Protein AF-A0A958Q9M8-F1 (afdb_monomer_lite)

Sequence (150 aa):
SSAENDSGKGSDEKGSKSTKNDSKSTKENNDASDDKEGGSGGGDNDSGQVGDDDSQSDKKIGKDKDDNSDLTDEEREDRKEKKKKRKAEKREQKAKEKAERDGSSKSKDKSASDVEQKRKEKKQDRKKIRQELDKLNELLKGRQDALSAR

pLDDT: mean 70.57, std 16.66, range [38.41, 98.25]

Radius of gyration: 37.82 Å; chains: 1; bounding box: 99×53×96 Å

Structure (mmCIF, N/CA/C/O backbone):
data_AF-A0A958Q9M8-F1
#
_entry.id   AF-A0A958Q9M8-F1
#
loop_
_atom_site.group_PDB
_atom_site.id
_atom_site.type_symbol
_atom_site.label_atom_id
_atom_site.label_alt_id
_atom_site.label_comp_id
_atom_site.label_asym_id
_atom_site.label_entity_id
_atom_site.label_seq_id
_atom_site.pdbx_PDB_ins_code
_atom_site.Cartn_x
_atom_site.Cartn_y
_atom_site.Cartn_z
_atom_site.occupancy
_atom_site.B_iso_or_equiv
_atom_site.auth_seq_id
_atom_site.auth_comp_id
_atom_site.auth_asym_id
_atom_site.auth_atom_id
_atom_site.pdbx_PDB_model_num
ATOM 1 N N . SER A 1 1 ? 51.377 12.022 21.861 1.00 43.81 1 SER A N 1
ATOM 2 C CA . SER A 1 1 ? 50.012 12.537 21.634 1.00 43.81 1 SER A CA 1
ATOM 3 C C . SER A 1 1 ? 49.042 11.376 21.756 1.00 43.81 1 SER A C 1
ATOM 5 O O . SER A 1 1 ? 48.708 10.731 20.774 1.00 43.81 1 SER A O 1
ATOM 7 N N . SER A 1 2 ? 48.662 11.052 22.987 1.00 51.69 2 SER A N 1
ATOM 8 C CA . SER A 1 2 ? 47.777 9.935 23.323 1.00 51.69 2 SER A CA 1
ATOM 9 C C . SER A 1 2 ? 46.717 10.484 24.266 1.00 51.69 2 SER A C 1
ATOM 11 O O . SER A 1 2 ? 47.043 10.881 25.381 1.00 51.69 2 SER A O 1
ATOM 13 N N . ALA A 1 3 ? 45.495 10.604 23.750 1.00 63.06 3 ALA A N 1
ATOM 14 C CA . ALA A 1 3 ? 44.344 11.105 24.481 1.00 63.06 3 ALA A CA 1
ATOM 15 C C . ALA A 1 3 ? 43.886 10.081 25.529 1.00 63.06 3 ALA A C 1
ATOM 17 O O . ALA A 1 3 ? 43.837 8.878 25.267 1.00 63.06 3 ALA A O 1
ATOM 18 N N . GLU A 1 4 ? 43.583 10.604 26.709 1.00 64.69 4 GLU A N 1
ATOM 19 C CA . GLU A 1 4 ? 43.065 9.933 27.894 1.00 64.69 4 GLU A CA 1
ATOM 20 C C . GLU A 1 4 ? 41.595 9.536 27.681 1.00 64.69 4 GLU A C 1
ATOM 22 O O . GLU A 1 4 ? 40.838 10.284 27.064 1.00 64.69 4 GLU A O 1
ATOM 27 N N . ASN A 1 5 ? 41.171 8.384 28.207 1.00 58.88 5 ASN A N 1
ATOM 28 C CA . ASN A 1 5 ? 39.752 8.1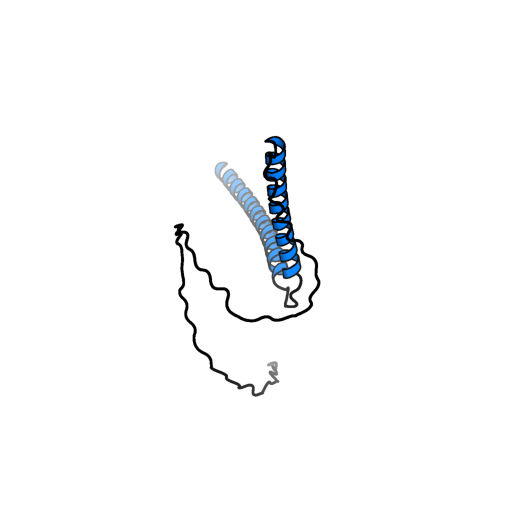09 28.432 1.00 58.88 5 ASN A CA 1
ATOM 29 C C . ASN A 1 5 ? 39.550 7.621 29.868 1.00 58.88 5 ASN A C 1
ATOM 31 O O . ASN A 1 5 ? 39.868 6.487 30.226 1.00 58.88 5 ASN A O 1
ATOM 35 N N . ASP A 1 6 ? 39.037 8.561 30.652 1.00 58.81 6 ASP A N 1
ATOM 36 C CA . ASP A 1 6 ? 38.466 8.464 31.986 1.00 58.81 6 ASP A CA 1
ATOM 37 C C . ASP A 1 6 ? 37.214 7.566 31.969 1.00 58.81 6 ASP A C 1
ATOM 39 O O . ASP A 1 6 ? 36.221 7.876 31.311 1.00 58.81 6 ASP A O 1
ATOM 43 N N . SER A 1 7 ? 37.261 6.430 32.672 1.00 59.97 7 SER A N 1
ATOM 44 C CA . SER A 1 7 ? 36.122 5.515 32.847 1.00 59.97 7 SER A CA 1
ATOM 45 C C . SER A 1 7 ? 35.636 5.484 34.299 1.00 59.97 7 SER A C 1
ATOM 47 O O . SER A 1 7 ? 35.397 4.417 34.874 1.00 59.97 7 SER A O 1
ATOM 49 N N . GLY A 1 8 ? 35.541 6.656 34.927 1.00 60.72 8 GLY A N 1
ATOM 50 C CA . GLY A 1 8 ? 35.025 6.796 36.280 1.00 60.72 8 GLY A CA 1
ATOM 51 C C . GLY A 1 8 ? 33.554 6.380 36.448 1.00 60.72 8 GLY A C 1
ATOM 52 O O . GLY A 1 8 ? 32.695 6.713 35.636 1.00 60.72 8 GLY A O 1
ATOM 53 N N . LYS A 1 9 ? 33.299 5.769 37.617 1.00 64.19 9 LYS A N 1
ATOM 54 C CA . LYS A 1 9 ? 32.016 5.466 38.294 1.00 64.19 9 LYS A CA 1
ATOM 55 C C . LYS A 1 9 ? 31.219 4.275 37.745 1.00 64.19 9 LYS A C 1
ATOM 57 O O . LYS A 1 9 ? 30.835 4.238 36.592 1.00 64.19 9 LYS A O 1
ATOM 62 N N . GLY A 1 10 ? 30.872 3.267 38.542 1.00 50.66 10 GLY A N 1
ATOM 63 C CA . GLY A 1 10 ? 30.646 3.261 39.988 1.00 50.66 10 GLY A CA 1
ATOM 64 C C . GLY A 1 10 ? 29.198 2.853 40.243 1.00 50.66 10 GLY A C 1
ATOM 65 O O . GLY A 1 10 ? 28.286 3.648 40.040 1.00 50.66 10 GLY A O 1
ATOM 66 N N . SER A 1 11 ? 28.994 1.597 40.619 1.00 62.28 11 SER A N 1
ATOM 67 C CA . SER A 1 11 ? 27.816 1.142 41.364 1.00 62.28 11 SER A CA 1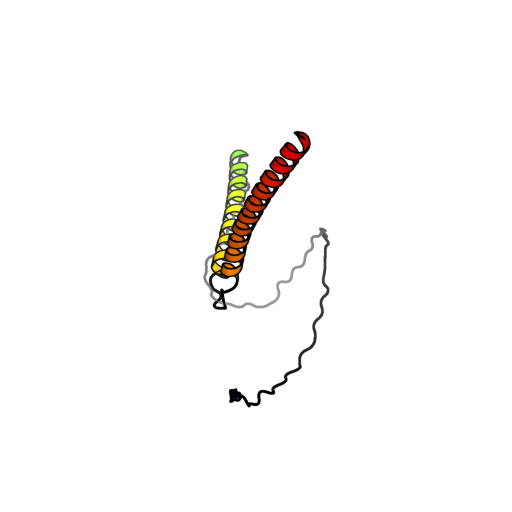
ATOM 68 C C . SER A 1 11 ? 28.163 -0.187 42.034 1.00 62.28 11 SER A C 1
ATOM 70 O O . SER A 1 11 ? 27.926 -1.275 41.509 1.00 62.28 11 SER A O 1
ATOM 72 N N . ASP A 1 12 ? 28.755 -0.073 43.222 1.00 48.28 12 ASP A N 1
ATOM 73 C CA . ASP A 1 12 ? 28.255 -0.861 44.344 1.00 48.28 12 ASP A CA 1
ATOM 74 C C . ASP A 1 12 ? 26.735 -0.589 44.458 1.00 48.28 12 ASP A C 1
ATOM 76 O O . ASP A 1 12 ? 26.228 0.449 44.058 1.00 48.28 12 ASP A O 1
ATOM 80 N N . GLU A 1 13 ? 25.879 -1.557 44.736 1.00 48.81 13 GLU A N 1
ATOM 81 C CA . GLU A 1 13 ? 25.626 -2.063 46.068 1.00 4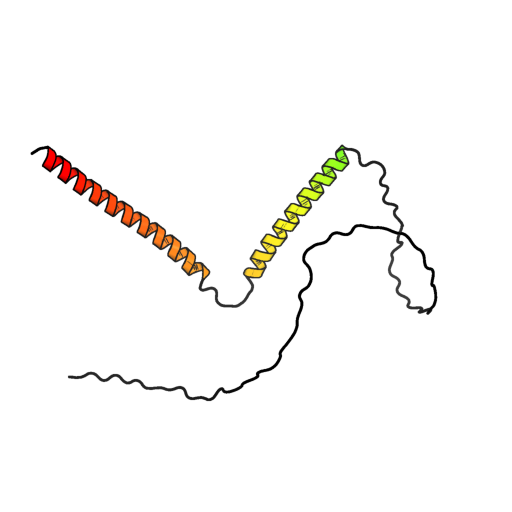8.81 13 GLU A CA 1
ATOM 82 C C . GLU A 1 13 ? 24.729 -3.303 45.939 1.00 48.81 13 GLU A C 1
ATOM 84 O O . GLU A 1 13 ? 23.724 -3.328 45.232 1.00 48.81 13 GLU A O 1
ATOM 89 N N . LYS A 1 14 ? 25.124 -4.352 46.658 1.00 65.06 14 LYS A N 1
ATOM 90 C CA . LYS A 1 14 ? 24.270 -5.162 47.539 1.00 65.06 14 LYS A CA 1
ATOM 91 C C . LYS A 1 14 ? 22.762 -5.189 47.215 1.00 65.06 14 LYS A C 1
ATOM 93 O O . LYS A 1 14 ? 22.011 -4.293 47.575 1.00 65.06 14 LYS A O 1
ATOM 98 N N . GLY A 1 15 ? 22.294 -6.330 46.710 1.00 54.06 15 GLY A N 1
ATOM 99 C CA . GLY A 1 15 ? 20.861 -6.601 46.574 1.00 54.06 15 GLY A CA 1
ATOM 100 C C . GLY A 1 15 ? 20.495 -8.080 46.549 1.00 54.06 15 GLY A C 1
ATOM 101 O O . GLY A 1 15 ? 19.576 -8.475 45.842 1.00 54.06 15 GLY A O 1
ATOM 102 N N . SER A 1 16 ? 21.222 -8.923 47.283 1.00 63.69 16 SER A N 1
ATOM 103 C CA . SER A 1 16 ? 20.829 -10.314 47.509 1.00 63.69 16 SER A CA 1
ATOM 104 C C . SER A 1 16 ? 19.501 -10.380 48.271 1.00 63.69 16 SER A C 1
ATOM 106 O O . SER A 1 16 ? 19.454 -9.979 49.433 1.00 63.69 16 SER A O 1
ATOM 108 N N . LYS A 1 17 ? 18.454 -10.979 47.691 1.00 62.94 17 LYS A N 1
ATOM 109 C CA . LYS A 1 17 ? 17.462 -11.723 48.484 1.00 62.94 17 LYS A CA 1
ATOM 110 C C . LYS A 1 17 ? 16.743 -12.780 47.650 1.00 62.94 17 LYS A C 1
ATOM 112 O O . LYS A 1 17 ? 15.845 -12.506 46.865 1.00 62.94 17 LYS A O 1
ATOM 117 N N . SER A 1 18 ? 17.184 -14.011 47.851 1.00 64.12 18 SER A N 1
ATOM 118 C CA . SER A 1 18 ? 16.501 -15.237 47.465 1.00 64.12 18 SER A CA 1
ATOM 119 C C . SER A 1 18 ? 15.148 -15.360 48.170 1.00 64.12 18 SER A C 1
ATOM 121 O O . SER A 1 18 ? 15.092 -15.174 49.383 1.00 64.12 18 SER A O 1
ATOM 123 N N . THR A 1 19 ? 14.127 -15.843 47.461 1.00 53.69 19 THR A N 1
ATOM 124 C CA . THR A 1 19 ? 13.146 -16.795 48.011 1.00 53.69 19 THR A CA 1
ATOM 125 C C . THR A 1 19 ? 12.818 -17.832 46.938 1.00 53.69 19 THR A C 1
ATOM 127 O O . THR A 1 19 ? 12.086 -17.559 45.990 1.00 53.69 19 THR A O 1
ATOM 130 N N . LYS A 1 20 ? 13.403 -19.027 47.077 1.00 67.88 20 LYS A N 1
ATOM 131 C CA . LYS A 1 20 ? 12.779 -20.264 46.590 1.00 67.88 20 LYS A CA 1
ATOM 132 C C . LYS A 1 20 ? 11.585 -20.573 47.512 1.00 67.88 20 LYS A C 1
ATOM 134 O O . LYS A 1 20 ? 11.646 -20.196 48.681 1.00 67.88 20 LYS A O 1
ATOM 139 N N . ASN A 1 21 ? 10.596 -21.284 46.966 1.00 55.97 21 ASN A N 1
ATOM 140 C CA . ASN A 1 21 ? 9.334 -21.805 47.532 1.00 55.97 21 ASN A CA 1
ATOM 141 C C . ASN A 1 21 ? 8.118 -21.061 46.937 1.00 55.97 21 ASN A C 1
ATOM 143 O O . ASN A 1 21 ? 8.043 -19.847 47.035 1.00 55.97 21 ASN A O 1
ATOM 147 N N . ASP A 1 22 ? 7.159 -21.693 46.262 1.00 50.81 22 ASP A N 1
ATOM 148 C CA . ASP A 1 22 ? 6.674 -23.046 46.498 1.00 50.81 22 ASP A CA 1
ATOM 149 C C . ASP A 1 22 ? 6.300 -23.831 45.242 1.00 50.81 22 ASP A C 1
ATOM 151 O O . ASP A 1 22 ? 6.008 -23.315 44.166 1.00 50.81 22 ASP A O 1
ATOM 155 N N . SER A 1 23 ? 6.356 -25.135 45.446 1.00 59.72 23 SER A N 1
ATOM 156 C CA . SER A 1 23 ? 6.085 -26.185 44.483 1.00 59.72 23 SER A CA 1
ATOM 157 C C . SER A 1 23 ? 4.582 -26.484 44.417 1.00 59.72 23 SER A C 1
ATOM 159 O O . SER A 1 23 ? 3.861 -26.235 45.375 1.00 59.72 23 SER A O 1
ATOM 161 N N . LYS A 1 24 ? 4.172 -27.182 43.347 1.00 61.22 24 LYS A N 1
ATOM 162 C CA . LYS A 1 24 ? 2.928 -27.971 43.200 1.00 61.22 24 LYS A CA 1
ATOM 163 C C . LYS A 1 24 ? 1.626 -27.192 42.942 1.00 61.22 24 LYS A C 1
ATOM 165 O O . LYS A 1 24 ? 1.050 -26.576 43.825 1.00 61.22 24 LYS A O 1
ATOM 170 N N . SER A 1 25 ? 1.003 -27.458 41.797 1.00 60.25 25 SER A N 1
ATOM 171 C CA . SER A 1 25 ? -0.116 -28.414 41.797 1.00 60.25 25 SER A CA 1
ATOM 172 C C . SER A 1 25 ? -0.569 -28.785 40.381 1.00 60.25 25 SER A C 1
ATOM 174 O O . SER A 1 25 ? -0.587 -27.994 39.447 1.00 60.25 25 SER A O 1
ATOM 176 N N . THR A 1 26 ? -0.858 -30.071 40.279 1.00 51.31 26 THR A N 1
ATOM 177 C CA . THR A 1 26 ? -1.402 -30.896 39.202 1.00 51.31 26 THR A CA 1
ATOM 178 C C . THR A 1 26 ? -2.804 -30.495 38.738 1.00 51.31 26 THR A C 1
ATOM 180 O O . THR A 1 26 ? -3.605 -30.095 39.583 1.00 51.31 26 THR A O 1
ATOM 183 N N . LYS A 1 27 ? -3.110 -30.746 37.454 1.00 55.53 27 LYS A N 1
ATOM 184 C CA . LYS A 1 27 ? -4.372 -31.288 36.881 1.00 55.53 27 LYS A CA 1
ATOM 185 C C . LYS A 1 27 ? -4.350 -30.992 35.369 1.00 55.53 27 LYS A C 1
ATOM 187 O O . LYS A 1 27 ? -4.474 -29.841 34.978 1.00 55.53 27 LYS A O 1
ATOM 192 N N . GLU A 1 28 ? -4.043 -31.927 34.464 1.00 58.06 28 GLU A N 1
ATOM 193 C CA . GLU A 1 28 ? -4.910 -33.068 34.109 1.00 58.06 28 GLU A CA 1
ATOM 194 C C . GLU A 1 28 ? -6.350 -32.831 34.555 1.00 58.06 28 GLU A C 1
ATOM 196 O O . GLU A 1 28 ? -6.627 -32.942 35.741 1.00 58.06 28 GLU A O 1
ATOM 201 N N . ASN A 1 29 ? -7.228 -32.426 33.633 1.00 46.94 29 ASN A N 1
ATOM 202 C CA . ASN A 1 29 ? -8.625 -32.867 33.592 1.00 46.94 29 ASN A CA 1
ATOM 203 C C . ASN A 1 29 ? -9.321 -32.365 32.311 1.00 46.94 29 ASN A C 1
ATOM 205 O O . ASN A 1 29 ? -9.701 -31.202 32.203 1.00 46.94 29 ASN A O 1
ATOM 209 N N . ASN A 1 30 ? -9.518 -33.332 31.415 1.00 51.09 30 ASN A N 1
ATOM 210 C CA . ASN A 1 30 ? -10.729 -33.604 30.637 1.00 51.09 30 ASN A CA 1
ATOM 211 C C . ASN A 1 30 ? -11.089 -32.708 29.448 1.00 51.09 30 ASN A C 1
ATOM 213 O O . ASN A 1 30 ? -11.882 -31.770 29.525 1.00 51.09 30 ASN A O 1
ATOM 217 N N . ASP A 1 31 ? -10.556 -33.166 28.317 1.00 56.50 31 ASP A N 1
ATOM 218 C CA . ASP A 1 31 ? -11.231 -33.238 27.025 1.00 56.50 31 ASP A CA 1
ATOM 219 C C . ASP A 1 31 ? -12.485 -34.155 27.088 1.00 56.50 31 ASP A C 1
ATOM 221 O O . ASP A 1 31 ? -12.548 -35.088 27.886 1.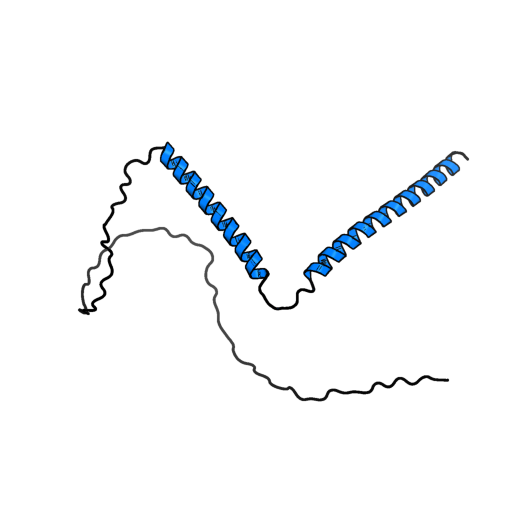00 56.50 31 ASP A O 1
ATOM 225 N N . ALA A 1 32 ? -13.468 -33.812 26.257 1.00 58.16 32 ALA A N 1
ATOM 226 C CA . ALA A 1 32 ? -14.733 -34.446 25.852 1.00 58.16 32 ALA A CA 1
ATOM 227 C C . ALA A 1 32 ? -15.330 -35.699 26.557 1.00 58.16 32 ALA A C 1
ATOM 229 O O . ALA A 1 32 ? -14.762 -36.787 26.557 1.00 58.16 32 ALA A O 1
ATOM 230 N N . SER A 1 33 ? -16.601 -35.580 26.968 1.00 51.97 33 SER A N 1
ATOM 231 C CA . SER A 1 33 ? -17.760 -36.443 26.597 1.00 51.97 33 SER A CA 1
ATOM 232 C C . SER A 1 33 ? -18.961 -35.965 27.428 1.00 51.97 33 SER A C 1
ATOM 234 O O . SER A 1 33 ? -18.896 -35.876 28.646 1.00 51.97 33 SER A O 1
ATOM 236 N N . ASP A 1 34 ? -19.973 -35.326 26.853 1.00 59.25 34 ASP A N 1
ATOM 237 C CA . ASP A 1 34 ? -21.100 -35.988 26.189 1.00 59.25 34 ASP A CA 1
ATOM 238 C C . ASP A 1 34 ? -21.499 -37.298 26.880 1.00 59.25 34 ASP A C 1
ATOM 240 O O . ASP A 1 34 ? -21.079 -38.378 26.478 1.00 59.25 34 ASP A O 1
ATOM 244 N N . ASP A 1 35 ? -22.305 -37.176 27.935 1.00 56.78 35 ASP A N 1
ATOM 245 C CA . ASP A 1 35 ? -23.305 -38.189 28.232 1.00 56.78 35 ASP A CA 1
ATOM 246 C C . ASP A 1 35 ? -24.617 -37.512 28.647 1.00 56.78 35 ASP A C 1
ATOM 248 O O . ASP A 1 35 ? -24.670 -36.556 29.429 1.00 56.78 35 ASP A O 1
ATOM 252 N N . LYS A 1 36 ? -25.677 -37.981 28.006 1.00 68.19 36 LYS A N 1
ATOM 253 C CA . LYS A 1 36 ? -27.032 -37.454 27.968 1.00 68.19 36 LYS A CA 1
ATOM 254 C C . LYS A 1 36 ? -27.958 -38.611 28.312 1.00 68.19 36 LYS A C 1
ATOM 256 O O . LYS A 1 36 ? -28.773 -38.994 27.492 1.00 68.19 36 LYS A O 1
ATOM 261 N N . GLU A 1 37 ? -27.907 -39.105 29.539 1.00 57.22 37 GLU A N 1
ATOM 262 C CA . GLU A 1 37 ? -28.939 -39.979 30.113 1.00 57.22 37 GLU A CA 1
ATOM 263 C C . GLU A 1 37 ? -29.147 -39.528 31.569 1.00 57.22 37 GLU A C 1
ATOM 265 O O . GLU A 1 37 ? -28.200 -39.142 32.239 1.00 57.22 37 GLU A O 1
ATOM 270 N N . GLY A 1 38 ? -30.339 -39.356 32.134 1.00 52.72 38 GLY A N 1
ATOM 271 C CA . GLY A 1 38 ? -31.557 -40.149 32.049 1.00 52.72 38 GLY A CA 1
ATOM 272 C C . GLY A 1 38 ? -31.969 -40.464 33.502 1.00 52.72 38 GLY A C 1
ATOM 273 O O . GLY A 1 38 ? -31.128 -40.872 34.292 1.00 52.72 38 GLY A O 1
ATOM 274 N N . GLY A 1 39 ? -33.239 -40.244 33.870 1.00 38.41 39 GLY A N 1
ATOM 275 C CA . GLY A 1 39 ? -33.833 -40.599 35.181 1.00 38.41 39 GLY A CA 1
ATOM 276 C C . GLY A 1 39 ? -33.803 -39.459 36.216 1.00 38.41 39 GLY A C 1
ATOM 277 O O . GLY A 1 39 ? -32.752 -38.895 36.480 1.00 38.41 39 GLY A O 1
ATOM 278 N N . SER A 1 40 ? -34.900 -38.925 36.771 1.00 63.22 40 SER A N 1
ATOM 279 C CA . SER A 1 40 ? -36.111 -39.509 37.387 1.00 63.22 40 SER A CA 1
ATOM 280 C C . SER A 1 40 ? -35.833 -40.235 38.716 1.00 63.22 40 SER A C 1
ATOM 282 O O . SER A 1 40 ? -35.291 -41.331 38.715 1.00 63.22 40 SER A O 1
ATOM 284 N N . GLY A 1 41 ? -36.276 -39.630 39.828 1.00 46.19 41 GLY A N 1
ATOM 285 C CA . GLY A 1 41 ? -36.266 -40.160 41.207 1.00 46.19 41 GLY A CA 1
ATOM 286 C C . GLY A 1 41 ? -35.861 -39.038 42.175 1.00 46.19 41 GLY A C 1
ATOM 287 O O . GLY A 1 41 ? -34.752 -38.540 42.078 1.00 46.19 41 GLY A O 1
ATOM 288 N N . GLY A 1 42 ? -36.727 -38.447 43.000 1.00 52.25 42 GLY A N 1
ATOM 289 C CA . GLY A 1 42 ? -37.564 -39.094 44.010 1.00 52.25 42 GLY A CA 1
ATOM 290 C C . GLY A 1 42 ? -36.796 -39.081 45.338 1.00 52.25 42 GLY A C 1
ATOM 291 O O . GLY A 1 42 ? -35.821 -39.811 45.464 1.00 52.25 42 GLY A O 1
ATOM 292 N N . GLY A 1 43 ? -37.198 -38.239 46.295 1.00 46.03 43 GLY A N 1
ATOM 293 C CA . GLY A 1 43 ? -36.559 -38.181 47.612 1.00 46.03 43 GLY A CA 1
ATOM 294 C C . GLY A 1 43 ? -36.928 -36.933 48.404 1.00 46.03 43 GLY A C 1
ATOM 295 O O . GLY A 1 43 ? -36.224 -35.929 48.345 1.00 46.03 43 GLY A O 1
ATOM 296 N N . ASP A 1 44 ? -38.038 -37.019 49.131 1.00 58.38 44 ASP A N 1
ATOM 297 C CA . ASP A 1 44 ? -38.372 -36.140 50.245 1.00 58.38 44 ASP A CA 1
ATOM 298 C C . ASP A 1 44 ? -37.217 -36.108 51.262 1.00 58.38 44 ASP A C 1
ATOM 300 O O . ASP A 1 44 ? -36.688 -37.162 51.618 1.00 58.38 44 ASP A O 1
ATOM 304 N N . ASN A 1 45 ? -36.843 -34.926 51.760 1.00 49.66 45 ASN A N 1
ATOM 305 C CA . ASN A 1 45 ? -36.592 -34.775 53.194 1.00 49.66 45 ASN A CA 1
ATOM 306 C C . ASN A 1 45 ? -36.552 -33.308 53.621 1.00 49.66 45 ASN A C 1
ATOM 308 O O . ASN A 1 45 ? -35.530 -32.622 53.592 1.00 49.66 45 ASN A O 1
ATOM 312 N N . ASP A 1 46 ? -37.729 -32.886 54.057 1.00 58.34 46 ASP A N 1
ATOM 313 C CA . ASP A 1 46 ? -37.971 -31.767 54.942 1.00 58.34 46 ASP A CA 1
ATOM 314 C C . ASP A 1 46 ? -37.483 -32.164 56.348 1.00 58.34 46 ASP A C 1
ATOM 316 O O . ASP A 1 46 ? -38.133 -32.934 57.056 1.00 58.34 46 ASP A O 1
ATOM 320 N N . SER A 1 47 ? -36.306 -31.697 56.763 1.00 65.31 47 SER A N 1
ATOM 321 C CA . SER A 1 47 ? -35.962 -31.682 58.185 1.00 65.31 47 SER A CA 1
ATOM 322 C C . SER A 1 47 ? -34.897 -30.636 58.467 1.00 65.31 47 SER A C 1
ATOM 324 O O . SER A 1 47 ? -33.702 -30.878 58.296 1.00 65.31 47 SER A O 1
ATOM 326 N N . GLY A 1 48 ? -35.334 -29.497 58.985 1.00 53.88 48 GLY A N 1
ATOM 327 C CA . GLY A 1 48 ? -34.474 -28.715 59.852 1.00 53.88 48 GLY A CA 1
ATOM 328 C C . GLY A 1 48 ? -34.522 -27.229 59.595 1.00 53.88 48 GLY A C 1
ATOM 329 O O . GLY A 1 48 ? -33.845 -26.715 58.717 1.00 53.88 48 GLY A O 1
ATOM 330 N N . GLN A 1 49 ? -35.188 -26.576 60.539 1.00 56.16 49 GLN A N 1
ATOM 331 C CA . GLN A 1 49 ? -34.787 -25.285 61.073 1.00 56.16 49 GLN A CA 1
ATOM 332 C C . GLN A 1 49 ? -35.428 -24.063 60.419 1.00 56.16 49 GLN A C 1
ATOM 334 O O . GLN A 1 49 ? -34.874 -23.364 59.580 1.00 56.16 49 GLN A O 1
ATOM 339 N N . VAL A 1 50 ? -36.619 -23.806 60.958 1.00 57.50 50 VAL A N 1
ATOM 340 C CA . VAL A 1 50 ? -37.177 -22.495 61.292 1.00 57.50 50 VAL A CA 1
ATOM 341 C C . VAL A 1 50 ? -36.066 -21.468 61.547 1.00 57.50 50 VAL A C 1
ATOM 343 O O . VAL A 1 50 ? -35.298 -21.581 62.504 1.00 57.50 50 VAL A O 1
ATOM 346 N N . GLY A 1 51 ? -35.994 -20.477 60.670 1.00 51.06 51 GLY A N 1
ATOM 347 C CA . GLY A 1 51 ? -35.255 -19.243 60.859 1.00 51.06 51 GLY A CA 1
ATOM 348 C C . GLY A 1 51 ? -36.138 -18.130 60.332 1.00 51.06 51 GLY A C 1
ATOM 349 O O . GLY A 1 51 ? -36.174 -17.893 59.128 1.00 51.06 51 GLY A O 1
ATOM 350 N N . ASP A 1 52 ? -36.898 -17.521 61.237 1.00 55.00 52 ASP A N 1
ATOM 351 C CA . ASP A 1 52 ? -37.566 -16.251 61.003 1.00 55.00 52 ASP A CA 1
ATOM 352 C C . ASP A 1 52 ? -36.479 -15.205 60.726 1.00 55.00 52 ASP A C 1
ATOM 354 O O . ASP A 1 52 ? -35.813 -14.742 61.652 1.00 55.00 52 ASP A O 1
ATOM 358 N N . ASP A 1 53 ? -36.259 -14.863 59.456 1.00 57.41 53 ASP A N 1
ATOM 359 C CA . ASP A 1 53 ? -35.601 -13.606 59.118 1.00 57.41 53 ASP A CA 1
ATOM 360 C C . ASP A 1 53 ? -36.399 -12.853 58.057 1.00 57.41 53 ASP A C 1
ATOM 362 O O . ASP A 1 53 ? -36.603 -13.264 56.910 1.00 57.41 53 ASP A O 1
ATOM 366 N N . ASP A 1 54 ? -36.893 -11.736 58.548 1.00 59.41 54 ASP A N 1
ATOM 367 C CA . ASP A 1 54 ? -37.879 -10.829 58.022 1.00 59.41 54 ASP A CA 1
ATOM 368 C C . ASP A 1 54 ? -37.263 -10.003 56.887 1.00 59.41 54 ASP A C 1
ATOM 370 O O . ASP A 1 54 ? -36.916 -8.831 57.030 1.00 59.41 54 ASP A O 1
ATOM 374 N N . SER A 1 55 ? -37.091 -10.631 55.724 1.00 59.38 55 SER A N 1
ATOM 375 C CA . SER A 1 55 ? -36.709 -9.929 54.499 1.00 59.38 55 SER A CA 1
ATOM 376 C C . SER A 1 55 ? -37.858 -9.943 53.502 1.00 59.38 55 SER A C 1
ATOM 378 O O . SER A 1 55 ? -37.923 -10.713 52.543 1.00 59.38 55 SER A O 1
ATOM 380 N N . GLN A 1 56 ? -38.773 -8.999 53.722 1.00 60.47 56 GLN A N 1
ATOM 381 C CA . GLN A 1 56 ? -39.598 -8.454 52.659 1.00 60.47 56 GLN A CA 1
ATOM 382 C C . GLN A 1 56 ? -38.711 -8.026 51.482 1.00 60.47 56 GLN A C 1
ATOM 384 O O . GLN A 1 56 ? -38.064 -6.983 51.508 1.00 60.47 56 GLN A O 1
ATOM 389 N N . SER A 1 57 ? -38.716 -8.809 50.410 1.00 53.12 57 SER A N 1
ATOM 390 C CA . SER A 1 57 ? -38.676 -8.234 49.071 1.00 53.12 57 SER A CA 1
ATOM 391 C C . SER A 1 57 ? -39.396 -9.165 48.108 1.00 53.12 57 SER A C 1
ATOM 393 O O . SER A 1 57 ? -38.929 -10.245 47.758 1.00 53.12 57 SER A O 1
ATOM 395 N N . ASP A 1 58 ? -40.601 -8.738 47.746 1.00 57.00 58 ASP A N 1
ATOM 396 C CA . ASP A 1 58 ? -41.257 -8.983 46.471 1.00 57.00 58 ASP A CA 1
ATOM 397 C C . ASP A 1 58 ? -40.499 -9.891 45.501 1.00 57.00 58 ASP A C 1
ATOM 399 O O . ASP A 1 58 ? -39.733 -9.416 44.666 1.00 57.00 58 ASP A O 1
ATOM 403 N N . LYS A 1 59 ? -40.829 -11.182 45.511 1.00 55.78 59 LYS A N 1
ATOM 404 C CA . LYS A 1 59 ? -41.222 -11.862 44.278 1.00 55.78 59 LYS A CA 1
ATOM 405 C C . LYS A 1 59 ? -42.374 -12.786 44.617 1.00 55.78 59 LYS A C 1
ATOM 407 O O . LYS A 1 59 ? -42.176 -13.917 45.053 1.00 55.78 59 LYS A O 1
ATOM 412 N N . LYS A 1 60 ? -43.592 -12.353 44.275 1.00 61.84 60 LYS A N 1
ATOM 413 C CA . LYS A 1 60 ? -44.482 -13.297 43.608 1.00 61.84 60 LYS A CA 1
ATOM 414 C C . LYS A 1 60 ? -43.637 -13.922 42.501 1.00 61.84 60 LYS A C 1
ATOM 416 O O . LYS A 1 60 ? -43.450 -13.319 41.450 1.00 61.84 60 LYS A O 1
ATOM 421 N N . ILE A 1 61 ? -43.126 -15.127 42.725 1.00 58.12 61 ILE A N 1
ATOM 422 C CA . ILE A 1 61 ? -42.935 -16.062 41.630 1.00 58.12 61 ILE A CA 1
ATOM 423 C C . ILE A 1 61 ? -44.369 -16.411 41.246 1.00 58.12 61 ILE A C 1
ATOM 425 O O . ILE A 1 61 ? -44.929 -17.436 41.628 1.00 58.12 61 ILE A O 1
ATOM 429 N N . GLY A 1 62 ? -45.008 -15.463 40.549 1.00 54.66 62 GLY A N 1
ATOM 430 C CA . GLY A 1 62 ? -45.983 -15.812 39.554 1.00 54.66 62 GLY A CA 1
ATOM 431 C C . GLY A 1 62 ? -45.252 -16.853 38.746 1.00 54.66 62 GLY A C 1
ATOM 432 O O . GLY A 1 62 ? -44.235 -16.582 38.107 1.00 54.66 62 GLY A O 1
ATOM 433 N N . LYS A 1 63 ? -45.697 -18.093 38.894 1.00 54.31 63 LYS A N 1
ATOM 434 C CA . LYS A 1 63 ? -45.492 -19.097 37.878 1.00 54.31 63 LYS A CA 1
ATOM 435 C C . LYS A 1 63 ? -46.305 -18.560 36.707 1.00 54.31 63 LYS A C 1
ATOM 437 O O . LYS A 1 63 ? -47.414 -19.026 36.464 1.00 54.31 63 LYS A O 1
ATOM 442 N N . ASP A 1 64 ? -45.777 -17.516 36.070 1.00 54.69 64 ASP A N 1
ATOM 443 C CA . ASP A 1 64 ? -46.066 -17.166 34.703 1.00 54.69 64 ASP A CA 1
ATOM 444 C C . ASP A 1 64 ? -45.610 -18.434 34.007 1.00 54.69 64 ASP A C 1
ATOM 446 O O . ASP A 1 64 ? -44.429 -18.682 33.761 1.00 54.69 64 ASP A O 1
ATOM 450 N N . LYS A 1 65 ? -46.555 -19.369 33.901 1.00 57.00 65 LYS A N 1
ATOM 451 C CA . LYS A 1 65 ? -46.497 -20.395 32.893 1.00 57.00 65 LYS A CA 1
ATOM 452 C C . LYS A 1 65 ? -46.374 -19.539 31.659 1.00 57.00 65 LYS A C 1
ATOM 454 O O . LYS A 1 65 ? -47.354 -18.895 31.309 1.00 57.00 65 LYS A O 1
ATOM 459 N N . ASP A 1 66 ? -45.146 -19.395 31.162 1.00 55.59 66 ASP A N 1
ATOM 460 C CA . ASP A 1 66 ? -44.890 -18.727 29.904 1.00 55.59 66 ASP A CA 1
ATOM 461 C C . ASP A 1 66 ? -45.955 -19.288 28.977 1.00 55.59 66 ASP A C 1
ATOM 463 O O . ASP A 1 66 ? -45.955 -20.495 28.701 1.00 55.59 66 ASP A O 1
ATOM 467 N N . ASP A 1 67 ? -46.925 -18.441 28.637 1.00 58.00 67 ASP A N 1
ATOM 468 C CA . ASP A 1 67 ? -47.948 -18.732 27.663 1.00 58.00 67 ASP A CA 1
ATOM 469 C C . ASP A 1 67 ? -47.164 -18.946 26.375 1.00 58.00 67 ASP A C 1
ATOM 471 O O . ASP A 1 67 ? -46.899 -18.046 25.585 1.00 58.00 67 ASP A O 1
ATOM 475 N N . ASN A 1 68 ? -46.719 -20.184 26.185 1.00 55.31 68 ASN A N 1
ATOM 476 C CA . ASN A 1 68 ? -46.140 -20.691 24.957 1.00 55.31 68 ASN A CA 1
ATOM 477 C C . ASN A 1 68 ? -47.282 -20.914 23.948 1.00 55.31 68 ASN A C 1
ATOM 479 O O . ASN A 1 68 ? -47.234 -21.838 23.142 1.00 55.31 68 ASN A O 1
ATOM 483 N N . SER A 1 69 ? -48.341 -20.104 24.059 1.00 61.06 69 SER A N 1
ATOM 484 C CA . SER A 1 69 ? -49.421 -19.983 23.109 1.00 61.06 69 SER A CA 1
ATOM 485 C C . SER A 1 69 ? -48.871 -19.201 21.928 1.00 61.06 69 SER A C 1
ATOM 487 O O . SER A 1 69 ? -48.641 -17.996 22.012 1.00 61.06 69 SER A O 1
ATOM 489 N N . ASP A 1 70 ? -48.603 -19.948 20.864 1.00 67.31 70 ASP A N 1
ATOM 490 C CA . ASP A 1 70 ? -48.674 -19.501 19.481 1.00 67.31 70 ASP A CA 1
ATOM 491 C C . ASP A 1 70 ? -48.046 -18.139 19.192 1.00 67.31 70 ASP A C 1
ATOM 493 O O . ASP A 1 70 ? -48.713 -17.202 18.764 1.00 67.31 70 ASP A O 1
ATOM 497 N N . LEU A 1 71 ? -46.715 -18.067 19.310 1.00 64.75 71 LEU A N 1
ATOM 498 C CA . LEU A 1 71 ? -46.006 -17.155 18.420 1.00 64.75 71 LEU A CA 1
ATOM 499 C C . LEU A 1 71 ? -46.222 -17.664 16.999 1.00 64.75 71 LEU A C 1
ATOM 501 O O . LEU A 1 71 ? -45.760 -18.764 16.651 1.00 64.75 71 LEU A O 1
ATOM 505 N N . THR A 1 72 ? -46.916 -16.847 16.214 1.00 78.00 72 THR A N 1
ATOM 506 C CA . THR A 1 72 ? -47.103 -17.045 14.779 1.00 78.00 72 THR A CA 1
ATOM 507 C C . THR A 1 72 ? -45.746 -17.224 14.097 1.00 78.00 72 THR A C 1
ATOM 509 O O . THR A 1 72 ? -44.696 -16.828 14.622 1.00 78.00 72 THR A O 1
ATOM 512 N N . ASP A 1 73 ? -45.728 -17.854 12.922 1.00 81.94 73 ASP A N 1
ATOM 513 C CA . ASP A 1 73 ? -44.472 -18.071 12.195 1.00 81.94 73 ASP A CA 1
ATOM 514 C C . ASP A 1 73 ? -43.741 -16.745 11.908 1.00 81.94 73 ASP A C 1
ATOM 516 O O . ASP A 1 73 ? -42.511 -16.695 11.984 1.00 81.94 73 ASP A O 1
ATOM 520 N N . GLU A 1 74 ? -44.489 -15.655 11.718 1.00 76.62 74 GLU A N 1
ATOM 521 C CA . GLU A 1 74 ? -43.957 -14.296 11.581 1.00 76.62 74 GLU A CA 1
ATOM 522 C C . GLU A 1 74 ? -43.257 -13.814 12.862 1.00 76.62 74 GLU A C 1
ATOM 524 O O . GLU A 1 74 ? -42.095 -13.401 12.828 1.00 76.62 74 GLU A O 1
ATOM 529 N N . GLU A 1 75 ? -43.897 -13.947 14.026 1.00 78.88 75 GLU A N 1
ATOM 530 C CA . GLU A 1 75 ? -43.302 -13.554 15.311 1.00 78.88 75 GLU A CA 1
ATOM 531 C C . GLU A 1 75 ? -42.094 -14.423 15.688 1.00 78.88 75 GLU A C 1
ATOM 533 O O . GLU A 1 75 ? -41.152 -13.971 16.355 1.00 78.88 75 GLU A O 1
ATOM 538 N N . ARG A 1 76 ? -42.083 -15.687 15.253 1.00 79.75 76 ARG A N 1
ATOM 539 C CA . ARG A 1 76 ? -40.952 -16.591 15.474 1.00 79.75 76 ARG A CA 1
ATOM 540 C C . ARG A 1 76 ? -39.740 -16.176 14.648 1.00 79.75 76 ARG A C 1
ATOM 542 O O . ARG A 1 76 ? -38.624 -16.207 15.181 1.00 79.75 76 ARG A O 1
ATOM 549 N N . GLU A 1 77 ? -39.938 -15.786 13.390 1.00 80.00 77 GLU A N 1
ATOM 550 C CA . GLU A 1 77 ? -38.866 -15.264 12.538 1.00 80.00 77 GLU A CA 1
ATOM 551 C C . GLU A 1 77 ? -38.326 -13.930 13.070 1.00 80.00 77 GLU A C 1
ATOM 553 O O . GLU A 1 77 ? -37.109 -13.794 13.242 1.00 80.00 77 GLU A O 1
ATOM 558 N N . ASP A 1 78 ? -39.195 -13.014 13.500 1.00 81.50 78 ASP A N 1
ATOM 559 C CA . ASP A 1 78 ? -38.764 -11.731 14.064 1.00 81.50 78 ASP A CA 1
ATOM 560 C C . ASP A 1 78 ? -37.992 -11.920 15.389 1.00 81.50 78 ASP A C 1
ATOM 562 O O . ASP A 1 78 ? -36.938 -11.320 15.640 1.00 81.50 78 ASP A O 1
ATOM 566 N N . ARG A 1 79 ? -38.408 -12.885 16.224 1.00 75.00 79 ARG A N 1
ATOM 567 C CA . ARG A 1 79 ? -37.672 -13.265 17.443 1.00 75.00 79 ARG A CA 1
ATOM 568 C C . ARG A 1 79 ? -36.320 -13.912 17.130 1.00 75.00 79 ARG A C 1
ATOM 570 O O . ARG A 1 79 ? -35.354 -13.677 17.869 1.00 75.00 79 ARG A O 1
ATOM 577 N N . LYS A 1 80 ? -36.211 -14.718 16.066 1.00 81.56 80 LYS A N 1
ATOM 578 C CA . LYS A 1 80 ? -34.928 -15.281 15.600 1.00 81.56 80 LYS A CA 1
ATOM 579 C C . LYS A 1 80 ? -33.999 -14.175 15.109 1.00 81.56 80 LYS A C 1
ATOM 581 O O . LYS A 1 80 ? -32.822 -14.172 15.482 1.00 81.56 80 LYS A O 1
ATOM 586 N N . GLU A 1 81 ? -34.504 -13.219 14.338 1.00 85.75 81 GLU A N 1
ATOM 587 C CA . GLU A 1 81 ? -33.715 -12.091 13.848 1.00 85.75 81 GLU A CA 1
ATOM 588 C C . GLU A 1 81 ? -33.262 -11.180 14.998 1.00 85.75 81 GLU A C 1
ATOM 590 O O . GLU A 1 81 ? -32.073 -10.870 15.119 1.00 85.75 81 GLU A O 1
ATOM 595 N N . LYS A 1 82 ? -34.157 -10.854 15.935 1.00 79.88 82 LYS A N 1
ATOM 596 C CA . LYS A 1 82 ? -33.836 -10.082 17.145 1.00 79.88 82 LYS A CA 1
ATOM 597 C C . LYS A 1 82 ? -32.772 -10.769 18.006 1.00 79.88 82 LYS A C 1
ATOM 599 O O . LYS A 1 82 ? -31.873 -10.107 18.529 1.00 79.88 82 LYS A O 1
ATOM 604 N N . LYS A 1 83 ? -32.809 -12.103 18.125 1.00 83.06 83 LYS A N 1
ATOM 605 C CA . LYS A 1 83 ? -31.750 -12.886 18.795 1.00 83.06 83 LYS A CA 1
ATOM 606 C C . LYS A 1 83 ? -30.420 -12.829 18.033 1.00 83.06 83 LYS A C 1
ATOM 608 O O . LYS A 1 83 ? -29.376 -12.683 18.674 1.00 83.06 83 LYS A O 1
ATOM 613 N N . LYS A 1 84 ? -30.434 -12.901 16.695 1.00 86.25 84 LYS A N 1
ATOM 614 C CA . LYS A 1 84 ? -29.228 -12.742 15.858 1.00 86.25 84 LYS A CA 1
ATOM 615 C C . LYS A 1 84 ? -28.608 -11.350 16.035 1.00 86.25 84 LYS A C 1
ATOM 617 O O . LYS A 1 84 ? -27.411 -11.272 16.314 1.00 86.25 84 LYS A O 1
ATOM 622 N N . LYS A 1 85 ? -29.414 -10.281 15.986 1.00 87.50 85 LYS A N 1
ATOM 623 C CA . LYS A 1 85 ? -28.973 -8.887 16.202 1.00 87.50 85 LYS A CA 1
ATOM 624 C C . LYS A 1 85 ? -28.357 -8.691 17.591 1.00 87.50 85 LYS A C 1
ATOM 626 O O . LYS A 1 85 ? -27.213 -8.261 17.689 1.00 87.50 85 LYS A O 1
ATOM 631 N N . ARG A 1 86 ? -29.027 -9.151 18.657 1.00 86.25 86 ARG A N 1
ATOM 632 C CA . ARG A 1 86 ? -28.489 -9.098 20.035 1.00 86.25 86 ARG A CA 1
ATOM 633 C C . ARG A 1 86 ? -27.160 -9.848 20.197 1.00 86.25 86 ARG A C 1
ATOM 635 O O . ARG A 1 86 ? -26.297 -9.419 20.960 1.00 86.25 86 ARG A O 1
ATOM 642 N N . LYS A 1 87 ? -26.970 -10.980 19.504 1.00 88.69 87 LYS A N 1
ATOM 643 C CA . LYS A 1 87 ? -25.702 -11.733 19.533 1.00 88.69 87 LYS A CA 1
ATOM 644 C C . LYS A 1 87 ? -24.580 -10.985 18.806 1.00 88.69 87 LYS A C 1
ATOM 646 O O . LYS A 1 87 ? -23.440 -11.051 19.259 1.00 88.69 87 LYS A O 1
ATOM 651 N N . ALA A 1 88 ? -24.890 -10.301 17.705 1.00 86.38 88 ALA A N 1
ATOM 652 C CA . ALA A 1 88 ? -23.935 -9.469 16.977 1.00 86.38 88 ALA A CA 1
ATOM 653 C C . ALA A 1 88 ? -23.520 -8.238 17.800 1.00 86.38 88 ALA A C 1
ATOM 655 O O . ALA A 1 88 ? -22.330 -8.017 17.996 1.00 86.38 88 ALA A O 1
ATOM 656 N N . GLU A 1 89 ? -24.482 -7.532 18.390 1.00 86.44 89 GLU A N 1
ATOM 657 C CA . GLU A 1 89 ? -24.238 -6.351 19.226 1.00 86.44 89 GLU A CA 1
ATOM 658 C C . GLU A 1 89 ? -23.379 -6.678 20.458 1.00 86.44 89 GLU A C 1
ATOM 660 O O . GLU A 1 89 ? -22.398 -5.993 20.738 1.00 86.44 89 GLU A O 1
ATOM 665 N N . LYS A 1 90 ? -23.643 -7.803 21.141 1.00 88.06 90 LYS A N 1
ATOM 666 C CA . LYS A 1 90 ? -22.786 -8.273 22.247 1.00 88.06 90 LYS A CA 1
ATOM 667 C C . LYS A 1 90 ? -21.358 -8.605 21.807 1.00 88.06 90 LYS A C 1
ATOM 669 O O . LYS A 1 90 ? -20.427 -8.463 22.598 1.00 88.06 90 LYS A O 1
ATOM 674 N N . ARG A 1 91 ? -21.164 -9.097 20.578 1.00 81.19 91 ARG A N 1
ATOM 675 C CA . ARG A 1 91 ? -19.819 -9.359 20.034 1.00 81.19 91 ARG A CA 1
ATOM 676 C C . ARG A 1 91 ? -19.094 -8.055 19.718 1.00 81.19 91 ARG A C 1
ATOM 678 O O . ARG A 1 91 ? -17.902 -7.962 19.988 1.00 81.19 91 ARG A O 1
ATOM 685 N N . GLU A 1 92 ? -19.809 -7.060 19.205 1.00 80.50 92 GLU A N 1
ATOM 686 C CA . GLU A 1 92 ? -19.265 -5.734 18.920 1.00 80.50 92 GLU A CA 1
ATOM 687 C C . GLU A 1 92 ? -18.896 -4.978 20.204 1.00 80.50 92 GLU A C 1
ATOM 689 O O . GLU A 1 92 ? -17.796 -4.439 20.296 1.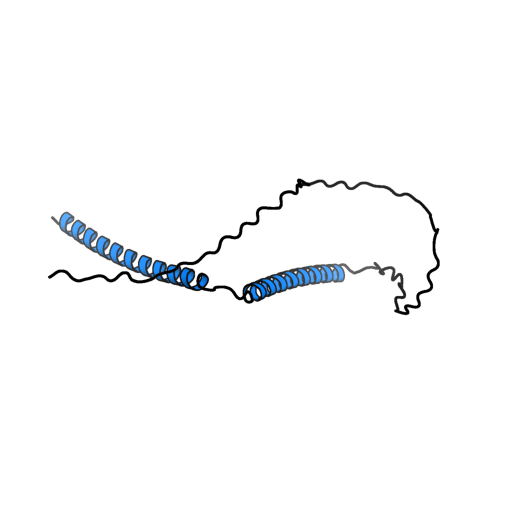00 80.50 92 GLU A O 1
ATOM 694 N N . GLN A 1 93 ? -19.750 -5.017 21.232 1.00 78.94 93 GLN A N 1
ATOM 695 C CA . GLN A 1 93 ? -19.449 -4.439 22.545 1.00 78.94 93 GLN A CA 1
ATOM 696 C C . GLN A 1 93 ? -18.216 -5.089 23.183 1.00 78.94 93 GLN A C 1
ATOM 698 O O . GLN A 1 93 ? -17.327 -4.373 23.622 1.00 78.94 93 GLN A O 1
ATOM 703 N N . LYS A 1 94 ? -18.085 -6.425 23.143 1.00 81.88 94 LYS A N 1
ATOM 704 C CA . LYS A 1 94 ? -16.871 -7.112 23.628 1.00 81.88 94 LYS A CA 1
ATOM 705 C C . LYS A 1 94 ? -15.608 -6.732 22.850 1.00 81.88 94 LYS A C 1
ATOM 707 O O . LYS A 1 94 ? -14.525 -6.703 23.427 1.00 81.88 94 LYS A O 1
ATOM 712 N N . ALA A 1 95 ? -15.722 -6.473 21.546 1.00 78.31 95 ALA A N 1
ATOM 713 C CA . ALA A 1 95 ? -14.591 -6.026 20.737 1.00 78.31 95 ALA A CA 1
ATOM 714 C C . ALA A 1 95 ? -14.172 -4.588 21.091 1.00 78.31 95 ALA A C 1
ATOM 716 O O . ALA A 1 95 ? -12.977 -4.325 21.215 1.00 78.31 95 ALA A O 1
ATOM 717 N N . LYS A 1 96 ? -15.141 -3.690 21.312 1.00 77.38 96 LYS A N 1
ATOM 718 C CA . LYS A 1 96 ? -14.894 -2.312 21.770 1.00 77.38 96 LYS A CA 1
ATOM 719 C C . LYS A 1 96 ? -14.326 -2.281 23.193 1.00 77.38 96 LYS A C 1
ATOM 721 O O . LYS A 1 96 ? -13.310 -1.640 23.418 1.00 77.38 96 LYS A O 1
ATOM 726 N N . GLU A 1 97 ? -14.876 -3.079 24.108 1.00 80.06 97 GLU A N 1
ATOM 727 C CA . GLU A 1 97 ? -14.383 -3.213 25.485 1.00 80.06 97 GLU A CA 1
ATOM 728 C C . GLU A 1 97 ? -12.952 -3.775 25.528 1.00 80.06 97 GLU A C 1
ATOM 730 O O . GLU A 1 97 ? -12.134 -3.305 26.311 1.00 80.06 97 GLU A O 1
ATOM 735 N N . LYS A 1 98 ? -12.599 -4.734 24.654 1.00 76.00 98 LYS A N 1
ATOM 736 C CA . LYS A 1 98 ? -11.213 -5.219 24.534 1.00 76.00 98 LYS A CA 1
ATOM 737 C C . LYS A 1 98 ? -10.263 -4.120 24.041 1.00 76.00 98 LYS A C 1
ATOM 739 O O . LYS A 1 98 ? -9.166 -4.000 24.573 1.00 76.00 98 LYS A O 1
ATOM 744 N N . ALA A 1 99 ? -10.688 -3.308 23.073 1.00 66.38 99 ALA A N 1
ATOM 745 C CA . ALA A 1 99 ? -9.885 -2.193 22.572 1.00 66.38 99 ALA A CA 1
ATOM 746 C C . ALA A 1 99 ? -9.683 -1.090 23.630 1.00 66.38 99 ALA A C 1
ATOM 748 O O . ALA A 1 99 ? -8.591 -0.542 23.743 1.00 66.38 99 ALA A O 1
ATOM 749 N N . GLU A 1 100 ? -10.705 -0.794 24.435 1.00 67.44 100 GLU A N 1
ATOM 750 C CA . GLU A 1 100 ? -10.622 0.194 25.520 1.00 67.44 100 GLU A CA 1
ATOM 751 C C . GLU A 1 100 ? -9.819 -0.328 26.723 1.00 67.44 100 GLU A C 1
ATOM 753 O O . GLU A 1 100 ? -9.073 0.423 27.354 1.00 67.44 100 GLU A O 1
ATOM 758 N N . ARG A 1 101 ? -9.903 -1.634 27.010 1.00 59.59 101 ARG A N 1
ATOM 759 C CA . ARG A 1 101 ? -9.142 -2.301 28.076 1.00 59.59 101 ARG A CA 1
ATOM 760 C C . ARG A 1 101 ? -7.648 -2.394 27.763 1.00 59.59 101 ARG A C 1
ATOM 762 O O . ARG A 1 101 ? -6.841 -2.186 28.665 1.00 59.59 101 ARG A O 1
ATOM 769 N N . ASP A 1 102 ? -7.286 -2.627 26.502 1.00 58.19 102 ASP A N 1
ATOM 770 C CA . ASP A 1 102 ? -5.891 -2.603 26.034 1.00 58.19 102 ASP A CA 1
ATOM 771 C C . ASP A 1 102 ? -5.317 -1.168 25.951 1.00 58.19 102 ASP A C 1
ATOM 773 O O . ASP A 1 102 ? -4.104 -0.992 25.894 1.00 58.19 102 ASP A O 1
ATOM 777 N N . GLY A 1 103 ? -6.162 -0.129 26.006 1.00 55.69 103 GLY A N 1
ATOM 778 C CA . GLY A 1 103 ? -5.743 1.279 26.067 1.00 55.69 103 GLY A CA 1
ATOM 779 C C . GLY A 1 103 ? -5.482 1.819 27.480 1.00 55.69 103 GLY A C 1
ATOM 780 O O . GLY A 1 103 ? -5.062 2.965 27.629 1.00 55.69 103 GLY A O 1
ATOM 781 N N . SER A 1 104 ? -5.731 1.021 28.526 1.00 55.12 104 SER A N 1
ATOM 782 C CA . SER A 1 104 ? -5.668 1.451 29.932 1.00 55.12 104 SER A CA 1
ATOM 783 C C . SER A 1 104 ? -4.797 0.531 30.794 1.00 55.12 104 SER A C 1
ATOM 785 O O . SER A 1 104 ? -5.118 0.206 31.935 1.00 55.12 104 SER A O 1
ATOM 787 N N . SER A 1 105 ? -3.646 0.107 30.267 1.00 57.09 105 SER A N 1
ATOM 788 C CA . SER A 1 105 ? -2.559 -0.421 31.093 1.00 57.09 105 SER A CA 1
ATOM 789 C C . SER A 1 105 ? -1.333 0.463 30.942 1.00 57.09 105 SER A C 1
ATOM 791 O O . SER A 1 105 ? -0.611 0.440 29.951 1.00 57.09 105 SER A O 1
ATOM 793 N N . LYS A 1 106 ? -1.124 1.259 31.980 1.00 60.72 106 LYS A N 1
ATOM 794 C CA . LYS A 1 106 ? 0.027 2.100 32.285 1.00 60.72 106 LYS A CA 1
ATOM 795 C C . LYS A 1 106 ? 1.338 1.286 32.258 1.00 60.72 106 LYS A C 1
ATOM 797 O O . LYS A 1 106 ? 1.870 0.961 33.312 1.00 60.72 106 LYS A O 1
ATOM 802 N N . SER A 1 107 ? 1.871 0.954 31.076 1.00 61.44 107 SER A N 1
ATOM 803 C CA . SER A 1 107 ? 3.227 0.402 30.906 1.00 61.44 107 SER A CA 1
ATOM 804 C C . SER A 1 107 ? 3.717 0.408 29.442 1.00 61.44 107 SER A C 1
ATOM 806 O O . SER A 1 107 ? 3.374 -0.475 28.670 1.00 61.44 107 SER A O 1
ATOM 808 N N . LYS A 1 108 ? 4.633 1.331 29.108 1.00 61.22 108 LYS A N 1
ATOM 809 C CA . LYS A 1 108 ? 5.622 1.231 28.005 1.00 61.22 108 LYS A CA 1
ATOM 810 C C . LYS A 1 108 ? 5.087 1.024 26.563 1.00 61.22 108 LYS A C 1
ATOM 812 O O . LYS A 1 108 ? 5.529 0.114 25.866 1.00 61.22 108 LYS A O 1
ATOM 817 N N . ASP A 1 109 ? 4.298 1.959 26.039 1.00 58.94 109 ASP A N 1
ATOM 818 C CA . ASP A 1 109 ? 3.957 2.023 24.604 1.00 58.94 109 ASP A CA 1
ATOM 819 C C . ASP A 1 109 ? 5.093 2.595 23.730 1.00 58.94 109 ASP A C 1
ATOM 821 O O . ASP A 1 109 ? 5.012 3.708 23.214 1.00 58.94 109 ASP A O 1
ATOM 825 N N . LYS A 1 110 ? 6.185 1.842 23.541 1.00 56.69 110 LYS A N 1
ATOM 826 C CA . LYS A 1 110 ? 7.206 2.154 22.511 1.00 56.69 110 LYS A CA 1
ATOM 827 C C . LYS A 1 110 ? 7.210 1.200 21.312 1.00 56.69 110 LYS A C 1
ATOM 829 O O . LYS A 1 110 ? 7.936 1.439 20.360 1.00 56.69 110 LYS A O 1
ATOM 834 N N . SER A 1 111 ? 6.416 0.131 21.308 1.00 58.56 111 SER A N 1
ATOM 835 C CA . SER A 1 111 ? 6.568 -0.950 20.319 1.00 58.56 111 SER A CA 1
ATOM 836 C C . SER A 1 111 ? 5.575 -0.920 19.152 1.00 58.56 111 SER A C 1
ATOM 838 O O . SER A 1 111 ? 5.886 -1.465 18.095 1.00 58.56 111 SER A O 1
ATOM 840 N N . ALA A 1 112 ? 4.412 -0.275 19.280 1.00 61.50 112 ALA A N 1
ATOM 841 C CA . ALA A 1 112 ? 3.424 -0.233 18.195 1.00 61.50 112 ALA A CA 1
ATOM 842 C C . ALA A 1 112 ? 3.792 0.778 17.086 1.00 61.50 112 ALA A C 1
ATOM 844 O O . ALA A 1 112 ? 3.692 0.457 15.900 1.00 61.50 112 ALA A O 1
ATOM 845 N N . SER A 1 113 ? 4.304 1.961 17.460 1.00 62.84 113 SER A N 1
ATOM 846 C CA . SER A 1 113 ? 4.744 3.000 16.508 1.00 62.84 113 SER A CA 1
ATOM 847 C C . SER A 1 113 ? 5.938 2.543 15.660 1.00 62.84 113 SER A C 1
ATOM 849 O O . SER A 1 113 ? 5.960 2.751 14.447 1.00 62.84 113 SER A O 1
ATOM 851 N N . ASP A 1 114 ? 6.893 1.836 16.270 1.00 74.44 114 ASP A N 1
ATOM 852 C CA . ASP A 1 114 ? 8.101 1.352 15.592 1.00 74.44 114 ASP A CA 1
ATOM 853 C C . ASP A 1 114 ? 7.793 0.305 14.517 1.00 74.44 114 ASP A C 1
ATOM 855 O O . ASP A 1 114 ? 8.460 0.244 13.482 1.00 74.44 114 ASP A O 1
ATOM 859 N N . VAL A 1 115 ? 6.777 -0.533 14.733 1.00 81.38 115 VAL A N 1
ATOM 860 C CA . VAL A 1 115 ? 6.381 -1.557 13.758 1.00 81.38 115 VAL A CA 1
ATOM 861 C C . VAL A 1 115 ? 5.709 -0.915 12.546 1.00 81.38 115 VAL A C 1
ATOM 863 O O . VAL A 1 115 ? 6.006 -1.289 11.406 1.00 81.38 115 VAL A O 1
ATOM 866 N N . GLU A 1 116 ? 4.838 0.072 12.762 1.00 82.94 116 GLU A N 1
ATOM 867 C CA . GLU A 1 116 ? 4.173 0.767 11.661 1.00 82.94 116 GLU A CA 1
ATOM 868 C C . GLU A 1 116 ? 5.147 1.650 10.870 1.00 82.94 116 GLU A C 1
ATOM 870 O O . GLU A 1 116 ? 5.128 1.634 9.633 1.00 82.94 116 GLU A O 1
ATOM 875 N N . GLN A 1 117 ? 6.056 2.347 11.556 1.00 84.38 117 GLN A N 1
ATOM 876 C CA . GLN A 1 117 ? 7.113 3.125 10.918 1.00 84.38 117 GLN A CA 1
ATOM 877 C C . GLN A 1 117 ? 8.033 2.230 10.071 1.00 84.38 117 GLN A C 1
ATOM 879 O O . GLN A 1 117 ? 8.183 2.478 8.872 1.00 84.38 117 GLN A O 1
ATOM 884 N N . LYS A 1 118 ? 8.525 1.108 10.621 1.00 86.25 118 LYS A N 1
ATOM 885 C CA . LYS A 1 118 ? 9.332 0.128 9.866 1.00 86.25 118 LYS A CA 1
ATOM 886 C C . LYS A 1 118 ? 8.593 -0.431 8.650 1.00 86.25 118 LYS A C 1
ATOM 888 O O . LYS A 1 118 ? 9.211 -0.729 7.627 1.00 86.25 118 LYS A O 1
ATOM 893 N N . ARG A 1 119 ? 7.266 -0.595 8.717 1.00 89.12 119 ARG A N 1
ATOM 894 C CA . ARG A 1 119 ? 6.457 -1.057 7.576 1.00 89.12 119 ARG A CA 1
ATOM 895 C C . ARG A 1 119 ? 6.344 0.009 6.480 1.00 89.12 119 ARG A C 1
ATOM 897 O O . ARG A 1 119 ? 6.383 -0.346 5.299 1.00 89.12 119 ARG A O 1
ATOM 904 N N . LYS A 1 120 ? 6.214 1.288 6.846 1.00 91.06 120 LYS A N 1
ATOM 905 C CA . LYS A 1 120 ? 6.179 2.417 5.898 1.00 91.06 120 LYS A CA 1
ATOM 906 C C . LYS A 1 120 ? 7.539 2.620 5.221 1.00 91.06 120 LYS A C 1
ATOM 908 O O . LYS A 1 120 ? 7.574 2.708 3.993 1.00 91.06 120 LYS A O 1
ATOM 913 N N . GLU A 1 121 ? 8.632 2.571 5.980 1.00 92.69 121 GLU A N 1
ATOM 914 C CA . GLU A 1 121 ? 10.011 2.656 5.471 1.00 92.69 121 GLU A CA 1
ATOM 915 C C . GLU A 1 121 ? 10.307 1.521 4.479 1.00 92.69 121 GLU A C 1
ATOM 917 O O . GLU A 1 121 ? 10.599 1.779 3.311 1.00 92.69 121 GLU A O 1
ATOM 922 N N . LYS A 1 122 ? 10.042 0.261 4.862 1.00 92.88 122 LYS A N 1
ATOM 923 C CA . LYS A 1 122 ? 10.208 -0.897 3.961 1.00 92.88 122 LYS A CA 1
ATOM 924 C C . LYS A 1 122 ? 9.399 -0.781 2.668 1.00 92.88 122 LYS A C 1
ATOM 926 O O . LYS A 1 122 ? 9.830 -1.267 1.623 1.00 92.88 122 LYS A O 1
ATOM 931 N N . LYS A 1 123 ? 8.210 -0.168 2.708 1.00 93.75 123 LYS A N 1
ATOM 932 C CA . LYS A 1 123 ? 7.378 0.030 1.509 1.00 93.75 123 LYS A CA 1
ATOM 933 C C . LYS A 1 123 ? 7.992 1.066 0.562 1.00 93.75 123 LYS A C 1
ATOM 935 O O . LYS A 1 123 ? 7.927 0.868 -0.652 1.00 93.75 123 LYS A O 1
ATOM 940 N N . GLN A 1 124 ? 8.585 2.136 1.090 1.00 94.25 124 GLN A N 1
ATOM 941 C CA . GLN A 1 124 ? 9.288 3.138 0.286 1.00 94.25 124 GLN A CA 1
ATOM 942 C C . GLN A 1 124 ? 10.604 2.594 -0.278 1.00 94.25 124 GLN A C 1
ATOM 944 O O . GLN A 1 124 ? 10.862 2.763 -1.469 1.00 94.25 124 GLN A O 1
ATOM 949 N N . ASP A 1 125 ? 11.377 1.860 0.519 1.00 93.62 125 ASP A N 1
ATOM 950 C CA . ASP A 1 125 ? 12.629 1.246 0.064 1.00 93.62 125 ASP A CA 1
ATOM 951 C C . ASP A 1 125 ? 12.380 0.220 -1.040 1.00 93.62 125 ASP A C 1
ATOM 953 O O . ASP A 1 125 ? 13.049 0.228 -2.073 1.00 93.62 125 ASP A O 1
ATOM 957 N N . ARG A 1 126 ? 11.323 -0.592 -0.904 1.00 96.44 126 ARG A N 1
ATOM 958 C CA . ARG A 1 126 ? 10.903 -1.516 -1.966 1.00 96.44 126 ARG A CA 1
ATOM 959 C C . ARG A 1 126 ? 10.536 -0.790 -3.263 1.00 96.44 126 ARG A C 1
ATOM 961 O O . ARG A 1 126 ? 10.750 -1.342 -4.339 1.00 96.44 126 ARG A O 1
ATOM 968 N N . LYS A 1 127 ? 9.983 0.426 -3.183 1.00 97.00 127 LYS A N 1
ATOM 969 C CA . LYS A 1 127 ? 9.686 1.250 -4.364 1.00 97.00 127 LYS A CA 1
ATOM 970 C C . LYS A 1 127 ? 10.972 1.755 -5.023 1.00 97.00 127 LYS A C 1
ATOM 972 O O . LYS A 1 127 ? 11.080 1.644 -6.238 1.00 97.00 127 LYS A O 1
ATOM 977 N N . LYS A 1 128 ? 11.944 2.236 -4.241 1.00 96.94 128 LYS A N 1
ATOM 978 C CA . LYS A 1 128 ? 13.252 2.681 -4.754 1.00 96.94 128 LYS A CA 1
ATOM 979 C C . LYS A 1 128 ? 14.010 1.542 -5.434 1.00 96.94 128 LYS A C 1
ATOM 981 O O . LYS A 1 128 ? 14.473 1.710 -6.550 1.00 96.94 128 LYS A O 1
ATOM 986 N N . ILE A 1 129 ? 14.048 0.360 -4.812 1.00 97.12 129 ILE A N 1
ATOM 987 C CA . ILE A 1 129 ? 14.690 -0.827 -5.398 1.00 97.12 129 ILE A CA 1
ATOM 988 C C . ILE A 1 129 ? 14.069 -1.169 -6.755 1.00 97.12 129 ILE A C 1
ATOM 990 O O . ILE A 1 129 ? 14.797 -1.418 -7.705 1.00 97.12 129 ILE A O 1
ATOM 994 N N . ARG A 1 130 ? 12.734 -1.147 -6.874 1.00 97.19 130 ARG A N 1
ATOM 995 C CA . ARG A 1 130 ? 12.075 -1.382 -8.170 1.00 97.19 130 ARG A CA 1
ATOM 996 C C . ARG A 1 130 ? 12.479 -0.346 -9.217 1.00 97.19 130 ARG A C 1
ATOM 998 O O . ARG A 1 130 ? 12.830 -0.739 -10.314 1.00 97.19 130 ARG A O 1
ATOM 1005 N N . GLN A 1 131 ? 12.505 0.938 -8.860 1.00 97.75 131 GLN A N 1
ATOM 1006 C CA . GLN A 1 131 ? 12.933 1.996 -9.781 1.00 97.75 131 GLN A CA 1
ATOM 1007 C C . GLN A 1 131 ? 14.383 1.811 -10.251 1.00 97.75 131 GLN A C 1
ATOM 1009 O O . GLN A 1 131 ? 14.671 2.021 -11.423 1.00 97.75 131 GLN A O 1
ATOM 1014 N N . GLU A 1 132 ? 15.293 1.405 -9.364 1.00 98.19 132 GLU A N 1
ATOM 1015 C CA . GLU A 1 132 ? 16.680 1.110 -9.749 1.00 98.19 132 GLU A CA 1
ATOM 1016 C C . GLU A 1 132 ? 16.784 -0.143 -10.634 1.00 98.19 132 GLU A C 1
ATOM 1018 O O . GLU A 1 132 ? 17.555 -0.155 -11.592 1.00 98.19 132 GLU A O 1
ATOM 1023 N N . LEU A 1 133 ? 15.974 -1.177 -10.377 1.00 98.19 133 LEU A N 1
ATOM 1024 C CA . LEU A 1 133 ? 15.898 -2.356 -11.247 1.00 98.19 133 LEU A CA 1
ATOM 1025 C C . LEU A 1 133 ? 15.350 -2.014 -12.638 1.00 98.19 133 LEU A C 1
ATOM 1027 O O . LEU A 1 133 ? 15.873 -2.517 -13.630 1.00 98.19 133 LEU A O 1
ATOM 1031 N N . ASP A 1 134 ? 14.345 -1.144 -12.722 1.00 97.31 134 ASP A N 1
ATOM 1032 C CA . ASP A 1 134 ? 13.787 -0.689 -13.998 1.00 97.31 134 ASP A CA 1
ATOM 1033 C C . ASP A 1 134 ? 14.849 0.065 -14.818 1.00 97.31 134 ASP A C 1
ATOM 1035 O O . ASP A 1 134 ? 15.065 -0.262 -15.985 1.00 97.31 134 ASP A O 1
ATOM 1039 N N . LYS A 1 135 ? 15.610 0.977 -14.191 1.00 97.75 135 LYS A N 1
ATOM 1040 C CA . LYS A 1 135 ? 16.743 1.668 -14.840 1.00 97.75 135 LYS A CA 1
ATOM 1041 C C . LYS A 1 135 ? 17.814 0.695 -15.339 1.00 97.75 135 LYS A C 1
ATOM 1043 O O . LYS A 1 135 ? 18.331 0.851 -16.443 1.00 97.75 135 LYS A O 1
ATOM 1048 N N . LEU A 1 136 ? 18.173 -0.307 -14.532 1.00 98.25 136 LEU A N 1
ATOM 1049 C CA . LEU A 1 136 ? 19.153 -1.321 -14.934 1.00 98.25 136 LEU A CA 1
ATOM 1050 C C . LEU A 1 136 ? 18.654 -2.145 -16.123 1.00 98.25 136 LEU A C 1
ATOM 1052 O O . LEU A 1 136 ? 19.428 -2.416 -17.040 1.00 98.25 136 LEU A O 1
ATOM 1056 N N . ASN A 1 137 ? 17.372 -2.506 -16.137 1.00 98.06 137 ASN A N 1
ATOM 1057 C CA . ASN A 1 137 ? 16.767 -3.212 -17.261 1.00 98.06 137 ASN A CA 1
ATOM 1058 C C . ASN A 1 137 ? 16.768 -2.363 -18.537 1.00 98.06 137 ASN A C 1
ATOM 1060 O O . ASN A 1 137 ? 17.086 -2.890 -19.601 1.00 98.06 137 ASN A O 1
ATOM 1064 N N . GLU A 1 138 ? 16.477 -1.063 -18.449 1.00 97.88 138 GLU A N 1
ATOM 1065 C CA . GLU A 1 138 ? 16.571 -0.148 -19.595 1.00 97.88 138 GLU A CA 1
ATOM 1066 C C . GLU A 1 138 ? 17.998 -0.071 -20.152 1.00 97.88 138 GLU A C 1
ATOM 1068 O O . GLU A 1 138 ? 18.196 -0.185 -21.363 1.00 97.88 138 GLU A O 1
ATOM 1073 N N . LEU A 1 139 ? 19.007 0.039 -19.282 1.00 97.56 139 LEU A N 1
ATOM 1074 C CA . LEU A 1 139 ? 20.415 0.052 -19.693 1.00 97.56 139 LEU A CA 1
ATOM 1075 C C . LEU A 1 139 ? 20.844 -1.265 -20.348 1.00 97.56 139 LEU A C 1
ATOM 1077 O O . LEU A 1 139 ? 21.521 -1.259 -21.379 1.00 97.56 139 LEU A O 1
ATOM 1081 N N . LEU A 1 140 ? 20.457 -2.401 -19.761 1.00 97.50 140 LEU A N 1
ATOM 1082 C CA . LEU A 1 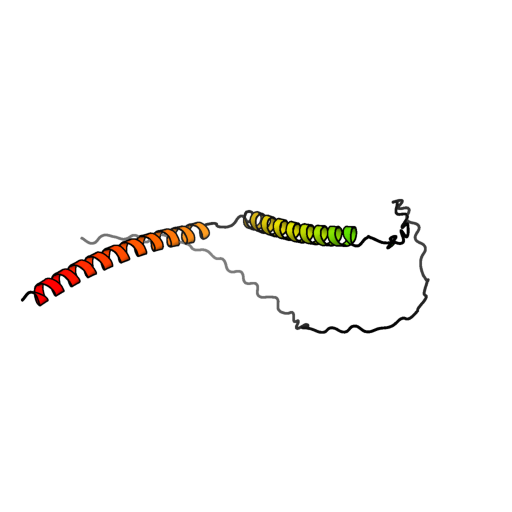140 ? 20.760 -3.720 -20.314 1.00 97.50 140 LEU A CA 1
ATOM 1083 C C . LEU A 1 140 ? 20.089 -3.922 -21.670 1.00 97.50 140 LEU A C 1
ATOM 1085 O O . LEU A 1 140 ? 20.743 -4.403 -22.595 1.00 97.50 140 LEU A O 1
ATOM 1089 N N . LYS A 1 141 ? 18.827 -3.506 -21.805 1.00 96.44 141 LYS A N 1
ATOM 1090 C CA . LYS A 1 141 ? 18.095 -3.569 -23.069 1.00 96.44 141 LYS A CA 1
ATOM 1091 C C . LYS A 1 141 ? 18.757 -2.702 -24.138 1.00 96.44 141 LYS A C 1
ATOM 1093 O O . LYS A 1 141 ? 19.077 -3.210 -25.204 1.00 96.44 141 LYS A O 1
ATOM 1098 N N . GLY A 1 142 ? 19.088 -1.447 -23.824 1.00 96.69 142 GLY A N 1
ATOM 1099 C CA . GLY A 1 142 ? 19.800 -0.568 -24.757 1.00 96.69 142 GLY A CA 1
ATOM 1100 C C . GLY A 1 142 ? 21.159 -1.133 -25.190 1.00 96.69 142 GLY A C 1
ATOM 1101 O O . GLY A 1 142 ? 21.545 -1.021 -26.352 1.00 96.69 142 GLY A O 1
ATOM 1102 N N . ARG A 1 143 ? 21.874 -1.814 -24.284 1.00 96.19 143 ARG A N 1
ATOM 1103 C CA . ARG A 1 143 ? 23.116 -2.519 -24.625 1.00 96.19 143 ARG A CA 1
ATOM 1104 C C . ARG A 1 143 ? 22.877 -3.723 -25.541 1.00 96.19 143 ARG A C 1
ATOM 1106 O O . ARG A 1 143 ? 23.674 -3.937 -26.451 1.00 96.19 143 ARG A O 1
ATOM 1113 N N . GLN A 1 144 ? 21.833 -4.515 -25.301 1.00 97.00 144 GLN A N 1
ATOM 1114 C CA . GLN A 1 144 ? 21.471 -5.649 -26.159 1.00 97.00 144 GLN A CA 1
ATOM 1115 C C . GLN A 1 144 ? 21.064 -5.187 -27.558 1.00 97.00 144 GLN A C 1
ATOM 1117 O O . GLN A 1 144 ? 21.521 -5.773 -28.538 1.00 97.00 144 GLN A O 1
ATOM 1122 N N . ASP A 1 145 ? 20.292 -4.107 -27.654 1.00 94.38 145 ASP A N 1
ATOM 1123 C CA . ASP A 1 145 ? 19.893 -3.509 -28.928 1.00 94.38 145 ASP A CA 1
ATOM 1124 C C . ASP A 1 145 ? 21.129 -3.010 -29.703 1.00 94.38 145 ASP A C 1
ATOM 1126 O O . ASP A 1 145 ? 21.285 -3.306 -30.886 1.00 94.38 145 ASP A O 1
ATOM 1130 N N . ALA A 1 146 ? 22.074 -2.344 -29.026 1.00 95.12 146 ALA A N 1
ATOM 1131 C CA . ALA A 1 146 ? 23.322 -1.875 -29.639 1.00 95.12 146 ALA A CA 1
ATOM 1132 C C . ALA A 1 146 ? 24.260 -3.012 -30.086 1.00 95.12 146 ALA A C 1
ATOM 1134 O O . ALA A 1 146 ? 24.974 -2.861 -31.077 1.00 95.12 146 ALA A O 1
ATOM 1135 N N . LEU A 1 147 ? 24.284 -4.132 -29.355 1.00 95.56 147 LEU A N 1
ATOM 1136 C CA . LEU A 1 147 ? 25.028 -5.330 -29.751 1.00 95.56 147 LEU A CA 1
ATOM 1137 C C . LEU A 1 147 ? 24.358 -6.058 -30.916 1.00 95.56 147 LEU A C 1
ATOM 1139 O O . LEU A 1 147 ? 25.065 -6.568 -31.767 1.00 95.56 147 LEU A O 1
ATOM 1143 N N . SER A 1 148 ? 23.025 -6.092 -30.959 1.00 90.88 148 SER A N 1
ATOM 1144 C CA . SER A 1 148 ? 22.268 -6.765 -32.025 1.00 90.88 148 SER A CA 1
ATOM 1145 C C . SER A 1 148 ? 22.278 -5.983 -33.340 1.00 90.88 148 SER A C 1
ATOM 1147 O O . SER A 1 148 ? 22.067 -6.558 -34.401 1.00 90.88 148 SER A O 1
ATOM 1149 N N . ALA A 1 149 ? 22.503 -4.669 -33.275 1.00 88.25 149 ALA A N 1
ATOM 1150 C CA . ALA A 1 149 ? 22.671 -3.809 -34.443 1.00 88.25 149 ALA A CA 1
ATOM 1151 C C . ALA A 1 149 ? 24.087 -3.864 -35.059 1.00 88.25 149 ALA A C 1
ATOM 1153 O O . ALA A 1 149 ? 24.310 -3.232 -36.093 1.00 88.25 149 ALA A O 1
ATOM 1154 N N . ARG A 1 150 ? 25.040 -4.561 -34.424 1.00 72.19 150 ARG A N 1
ATOM 1155 C CA . ARG A 1 150 ? 26.411 -4.782 -34.911 1.00 72.19 150 ARG A CA 1
ATOM 1156 C C . ARG A 1 150 ? 26.586 -6.205 -35.417 1.00 72.19 150 ARG A C 1
ATOM 1158 O O . ARG A 1 150 ? 27.370 -6.354 -36.376 1.00 72.19 150 ARG A O 1
#

Secondary structure (DSSP, 8-state):
------------------------------------------------------------------------HHHHHHHHHHHHHHHHHHHHHHHHHHHHHHT---S---HHHHHHHHHHHHHHHHHHHHHHHHHHHHHHHHHHHHHHT-

Foldseek 3Di:
DDDDDDPDDDDDDDDDDDDDDDDDDDDDDDDDDDDDDDDDDDDDDDDDDDDDDDDDDDDPPPVPVVCPPDPDPVNVVVVVVVVVVVVVVVVVVVVVVVVVVVVPDPDDPPPPVVVVVVVVVVVVVVVVVVVVVVVVVVVVVVVVVVVVVD